Protein AF-A0AAJ1D183-F1 (afdb_monomer_lite)

Structure (mmCIF, N/CA/C/O backbone):
data_AF-A0AAJ1D183-F1
#
_entry.id   AF-A0AAJ1D183-F1
#
loop_
_atom_site.group_PDB
_atom_site.id
_atom_site.type_symbol
_atom_site.label_atom_id
_atom_site.label_alt_id
_atom_site.label_comp_id
_atom_site.label_asym_id
_atom_site.label_entity_id
_atom_site.label_seq_id
_atom_site.pdbx_PDB_ins_code
_atom_site.Cartn_x
_atom_site.Cartn_y
_atom_site.Cartn_z
_atom_site.occupancy
_atom_site.B_iso_or_equiv
_atom_site.auth_seq_id
_atom_site.auth_comp_id
_atom_site.auth_asym_id
_atom_site.auth_atom_id
_atom_site.pdbx_PDB_model_num
ATOM 1 N N . MET A 1 1 ? 26.151 -7.849 -44.547 1.00 59.91 1 MET A N 1
ATOM 2 C CA . MET A 1 1 ? 25.612 -6.480 -44.366 1.00 59.91 1 MET A CA 1
ATOM 3 C C . MET A 1 1 ? 24.118 -6.470 -44.034 1.00 59.91 1 MET A C 1
ATOM 5 O O . MET A 1 1 ? 23.776 -5.959 -42.981 1.00 59.91 1 MET A O 1
ATOM 9 N N . SER A 1 2 ? 23.228 -7.073 -44.837 1.00 74.31 2 SER A N 1
ATOM 10 C CA . SER A 1 2 ? 21.772 -7.046 -44.554 1.00 74.31 2 SER A CA 1
ATOM 11 C C . SER A 1 2 ? 21.340 -7.811 -43.291 1.00 74.31 2 SER A C 1
ATOM 13 O O . SER A 1 2 ? 20.373 -7.424 -42.645 1.00 74.31 2 SER A O 1
ATOM 15 N N . VAL A 1 3 ? 22.046 -8.890 -42.935 1.00 83.25 3 VAL A N 1
ATOM 16 C CA . VAL A 1 3 ? 21.753 -9.705 -41.737 1.00 83.25 3 VAL A CA 1
ATOM 17 C C . VAL A 1 3 ? 22.189 -9.028 -40.439 1.00 83.25 3 VAL A C 1
ATOM 19 O O . VAL A 1 3 ? 21.541 -9.174 -39.413 1.00 83.25 3 VAL A O 1
ATOM 22 N N . GLU A 1 4 ? 23.266 -8.250 -40.504 1.00 83.94 4 GLU A N 1
ATOM 23 C CA . GLU A 1 4 ? 23.868 -7.589 -39.347 1.00 83.94 4 GLU A CA 1
ATOM 24 C C . GLU A 1 4 ? 23.030 -6.392 -38.901 1.00 83.94 4 GLU A C 1
ATOM 26 O O . GLU A 1 4 ? 22.778 -6.211 -37.718 1.00 83.94 4 GLU A O 1
ATOM 31 N N . TRP A 1 5 ? 22.509 -5.626 -39.8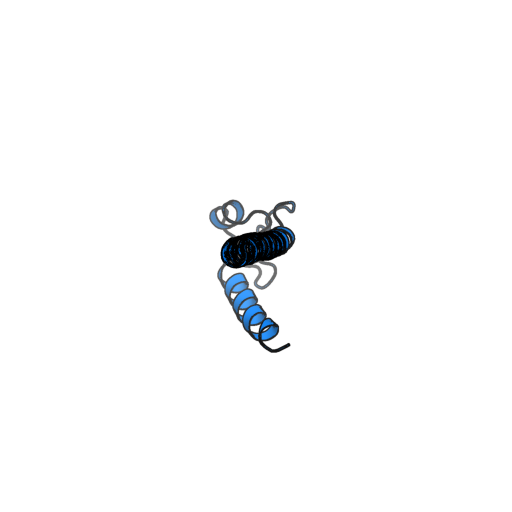65 1.00 85.12 5 TRP A N 1
ATOM 32 C CA . TRP A 1 5 ? 21.587 -4.526 -39.590 1.00 85.12 5 TRP A CA 1
ATOM 33 C C . TRP A 1 5 ? 20.266 -5.017 -38.994 1.00 85.12 5 TRP A C 1
ATOM 35 O O . TRP A 1 5 ? 19.737 -4.407 -38.068 1.00 85.12 5 TRP A O 1
ATOM 45 N N . LYS A 1 6 ? 19.765 -6.158 -39.485 1.00 88.19 6 LYS A N 1
ATOM 46 C CA . LYS A 1 6 ? 18.553 -6.777 -38.952 1.00 88.19 6 LYS A CA 1
ATOM 47 C C . LYS A 1 6 ? 18.757 -7.215 -37.501 1.00 88.19 6 LYS A C 1
ATOM 49 O O . LYS A 1 6 ? 18.001 -6.774 -36.642 1.00 88.19 6 LYS A O 1
ATOM 54 N N . LYS A 1 7 ? 19.859 -7.917 -37.230 1.00 91.00 7 LYS A N 1
ATOM 55 C CA . LYS A 1 7 ? 20.250 -8.321 -35.878 1.00 91.00 7 LYS A CA 1
ATOM 56 C C . LYS A 1 7 ? 20.391 -7.129 -34.929 1.00 91.00 7 LYS A C 1
ATOM 58 O O . LYS A 1 7 ? 19.797 -7.132 -33.864 1.00 91.00 7 LYS A O 1
ATOM 63 N N . MET A 1 8 ? 21.089 -6.072 -35.349 1.00 88.81 8 MET A N 1
ATOM 64 C CA . MET A 1 8 ? 21.216 -4.849 -34.549 1.00 88.81 8 MET A CA 1
ATOM 65 C C . MET A 1 8 ? 19.868 -4.179 -34.252 1.00 88.81 8 MET A C 1
ATOM 67 O O . MET A 1 8 ? 19.683 -3.632 -33.169 1.00 88.81 8 MET A O 1
ATOM 71 N N . SER A 1 9 ? 18.929 -4.201 -35.202 1.00 90.88 9 SER A N 1
ATOM 72 C CA . SER A 1 9 ? 17.584 -3.658 -34.982 1.00 90.88 9 SER A CA 1
ATOM 73 C C . SER A 1 9 ? 16.744 -4.519 -34.034 1.00 90.88 9 SER A C 1
ATOM 75 O O . SER A 1 9 ? 15.964 -3.978 -33.253 1.00 90.88 9 SER A O 1
ATOM 77 N N . GLU A 1 10 ? 16.919 -5.840 -34.092 1.00 90.88 10 GLU A N 1
ATOM 78 C CA . GLU A 1 10 ? 16.242 -6.810 -33.230 1.00 90.88 10 GLU A CA 1
ATOM 79 C C . GLU A 1 10 ? 16.761 -6.688 -31.791 1.00 90.88 10 GLU A C 1
ATOM 81 O O . GLU A 1 10 ? 15.961 -6.476 -30.881 1.00 90.88 10 GLU A O 1
ATOM 86 N N . ASP A 1 11 ? 18.085 -6.676 -31.606 1.00 93.56 11 ASP A N 1
ATOM 87 C CA . ASP A 1 11 ? 18.731 -6.497 -30.300 1.00 93.56 11 ASP A CA 1
ATOM 88 C C . ASP A 1 11 ? 18.305 -5.164 -29.647 1.00 93.56 11 ASP A C 1
ATOM 90 O O . ASP A 1 11 ? 17.931 -5.128 -28.474 1.00 93.56 11 ASP A O 1
ATOM 94 N N . LEU A 1 12 ? 18.260 -4.068 -30.421 1.00 94.00 12 LEU A N 1
ATOM 95 C CA . LEU A 1 12 ? 17.790 -2.767 -29.929 1.00 94.00 12 LEU A CA 1
ATOM 96 C C . LEU A 1 12 ? 16.307 -2.793 -29.525 1.00 94.00 12 LEU A C 1
ATOM 98 O O . LEU A 1 12 ? 15.917 -2.175 -28.534 1.00 94.00 12 LEU A O 1
ATOM 102 N N . ASN A 1 13 ? 15.457 -3.479 -30.289 1.00 94.38 13 ASN A N 1
ATOM 103 C CA . ASN A 1 13 ? 14.039 -3.596 -29.963 1.00 94.38 13 ASN A CA 1
ATOM 104 C C . ASN A 1 13 ? 13.822 -4.396 -28.667 1.00 94.38 13 ASN A C 1
ATOM 106 O O . ASN A 1 13 ? 12.992 -4.008 -27.841 1.00 94.38 13 ASN A O 1
ATOM 110 N N . ASP A 1 14 ? 14.597 -5.459 -28.460 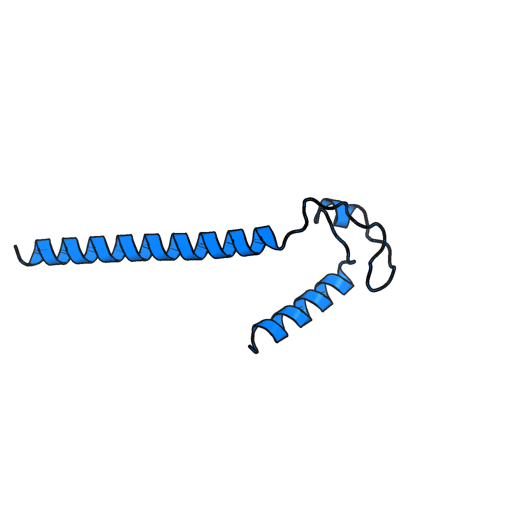1.00 95.44 14 ASP A N 1
ATOM 111 C CA . ASP A 1 14 ? 14.554 -6.265 -27.241 1.00 95.44 14 ASP A CA 1
ATOM 112 C C . ASP A 1 14 ? 15.031 -5.470 -26.017 1.00 95.44 14 ASP A C 1
ATOM 114 O O . ASP A 1 14 ? 14.378 -5.498 -24.970 1.00 95.44 14 ASP A O 1
ATOM 118 N N . GLU A 1 15 ? 16.111 -4.694 -26.148 1.00 95.94 15 GLU A N 1
ATOM 119 C CA . GLU A 1 15 ? 16.585 -3.789 -25.093 1.00 95.94 15 GLU A CA 1
ATOM 120 C C . GLU A 1 15 ? 15.529 -2.736 -24.721 1.00 95.94 15 GLU A C 1
ATOM 122 O O . GLU A 1 15 ? 15.249 -2.513 -23.538 1.00 95.94 15 GLU A O 1
ATOM 127 N N . LEU A 1 16 ? 14.890 -2.109 -25.714 1.00 96.94 16 LEU A N 1
ATOM 128 C CA . LEU A 1 16 ? 13.831 -1.122 -25.482 1.00 96.94 16 LEU A CA 1
ATOM 129 C C . LEU A 1 16 ? 12.592 -1.748 -24.829 1.00 96.94 16 LEU A C 1
ATOM 131 O O . LEU A 1 16 ? 12.002 -1.145 -23.925 1.00 96.94 16 LEU A O 1
ATOM 135 N N . ALA A 1 17 ? 12.209 -2.959 -25.240 1.00 96.38 17 ALA A N 1
ATOM 136 C CA . ALA A 1 17 ? 11.123 -3.703 -24.614 1.00 96.38 17 ALA A CA 1
ATOM 137 C C . ALA A 1 17 ? 11.438 -3.998 -23.138 1.00 96.38 17 ALA A C 1
ATOM 139 O O . ALA A 1 17 ? 10.616 -3.724 -22.257 1.00 96.38 17 ALA A O 1
ATOM 140 N N . GLN A 1 18 ? 12.650 -4.473 -22.840 1.00 95.81 18 GLN A N 1
ATOM 141 C CA . GLN A 1 18 ? 13.104 -4.709 -21.469 1.00 95.81 18 GLN A CA 1
ATOM 142 C C . GLN A 1 18 ? 13.087 -3.418 -20.638 1.00 95.81 18 GLN A C 1
ATOM 144 O O . GLN A 1 18 ? 12.502 -3.397 -19.552 1.00 95.81 18 GLN A O 1
ATOM 149 N N . ALA A 1 19 ? 13.630 -2.315 -21.158 1.00 97.12 19 ALA A N 1
ATOM 150 C CA . ALA A 1 19 ? 13.626 -1.027 -20.467 1.00 97.12 19 ALA A CA 1
ATOM 151 C C . ALA A 1 19 ? 12.198 -0.535 -20.166 1.00 97.12 19 ALA A C 1
ATOM 153 O O . ALA A 1 19 ? 11.910 -0.096 -19.049 1.00 97.12 19 ALA A O 1
ATOM 154 N N . SER A 1 20 ? 11.281 -0.664 -21.128 1.00 97.56 20 SER A N 1
ATOM 155 C CA . SER A 1 20 ? 9.873 -0.298 -20.951 1.00 97.56 20 SER A CA 1
ATOM 156 C C . SER A 1 20 ? 9.198 -1.120 -19.847 1.00 97.56 20 SER A C 1
ATOM 158 O O . SER A 1 20 ? 8.564 -0.562 -18.946 1.00 97.56 20 SER A O 1
ATOM 160 N N . THR A 1 21 ? 9.383 -2.444 -19.845 1.00 97.56 21 THR A N 1
ATOM 161 C CA . THR A 1 21 ? 8.807 -3.311 -18.801 1.00 97.56 21 THR A CA 1
ATOM 162 C C . THR A 1 21 ? 9.368 -2.998 -17.415 1.00 97.56 21 THR A C 1
ATOM 164 O O . THR A 1 21 ? 8.604 -2.936 -16.445 1.00 97.56 21 THR A O 1
ATOM 167 N N . ALA A 1 22 ? 10.671 -2.719 -17.310 1.00 97.88 22 ALA A N 1
ATOM 168 C CA . ALA A 1 22 ? 11.298 -2.309 -16.060 1.00 97.88 22 ALA A CA 1
ATOM 169 C C . ALA A 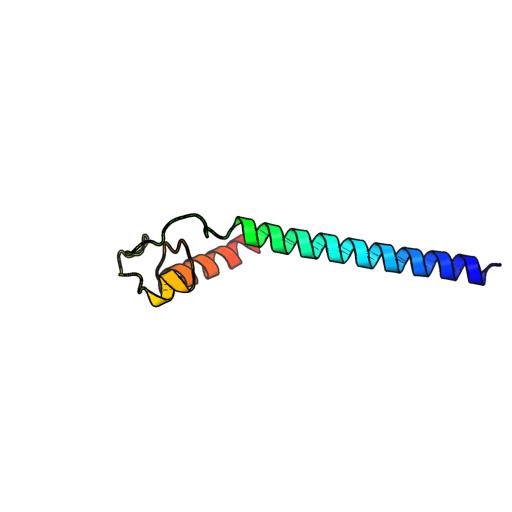1 22 ? 10.681 -1.004 -15.535 1.00 97.88 22 ALA A C 1
ATOM 171 O O . ALA A 1 22 ? 10.309 -0.924 -14.363 1.00 97.88 22 ALA A O 1
ATOM 172 N N . GLN A 1 23 ? 10.484 -0.009 -16.406 1.00 98.06 23 GLN A N 1
ATOM 173 C CA . GLN A 1 23 ? 9.837 1.254 -16.044 1.00 98.06 23 GLN A CA 1
ATOM 174 C C . GLN A 1 23 ? 8.393 1.056 -15.571 1.00 98.06 23 GLN A C 1
ATOM 176 O O . GLN A 1 23 ? 8.004 1.613 -14.542 1.00 98.06 23 GLN A O 1
ATOM 181 N N . LEU A 1 24 ? 7.594 0.262 -16.288 1.00 97.62 24 LEU A N 1
ATOM 182 C CA . LEU A 1 24 ? 6.209 -0.030 -15.905 1.00 97.62 24 LEU A CA 1
ATOM 183 C C . LEU A 1 24 ? 6.137 -0.739 -14.548 1.00 97.62 24 LEU A C 1
ATOM 185 O O . LEU A 1 24 ? 5.318 -0.378 -13.701 1.00 97.62 24 LEU A O 1
ATOM 189 N N . THR A 1 25 ? 7.038 -1.692 -14.319 1.00 97.75 25 THR A N 1
ATOM 190 C CA . THR A 1 25 ? 7.128 -2.432 -13.057 1.00 97.75 25 THR A CA 1
ATOM 191 C C . THR A 1 25 ? 7.482 -1.505 -11.900 1.00 97.75 25 THR A C 1
ATOM 193 O O . THR A 1 25 ? 6.785 -1.503 -10.885 1.00 97.75 25 THR A O 1
ATOM 196 N N . GLN A 1 26 ? 8.513 -0.665 -12.056 1.00 98.12 26 GLN A N 1
ATOM 197 C CA . GLN A 1 26 ? 8.909 0.291 -11.018 1.00 98.12 26 GLN A CA 1
ATOM 198 C C . GLN A 1 26 ? 7.787 1.279 -10.698 1.00 98.12 26 GLN A C 1
ATOM 200 O O . GLN A 1 26 ? 7.438 1.449 -9.533 1.00 98.12 26 GLN A O 1
ATOM 205 N N . ARG A 1 27 ? 7.129 1.842 -11.720 1.00 97.56 27 ARG A N 1
ATOM 206 C CA . ARG A 1 27 ? 5.980 2.739 -11.520 1.00 97.56 27 ARG A CA 1
ATOM 207 C C . ARG A 1 27 ? 4.855 2.072 -10.730 1.00 97.56 27 ARG A C 1
ATOM 209 O O . ARG A 1 27 ? 4.279 2.702 -9.846 1.00 97.56 27 ARG A O 1
ATOM 216 N N . GLY A 1 28 ? 4.545 0.809 -11.028 1.00 95.81 28 GLY A N 1
ATOM 217 C CA . GLY A 1 28 ? 3.548 0.040 -10.283 1.00 95.81 28 GLY A CA 1
ATOM 218 C C . GLY A 1 28 ? 3.937 -0.156 -8.816 1.00 95.81 28 GLY A C 1
ATOM 219 O O . GLY A 1 28 ? 3.116 0.069 -7.925 1.00 95.81 28 GLY A O 1
ATOM 220 N N . ILE A 1 29 ? 5.198 -0.514 -8.558 1.00 96.19 29 ILE A N 1
ATOM 221 C CA . ILE A 1 29 ? 5.736 -0.678 -7.201 1.00 96.19 29 ILE A CA 1
ATOM 222 C C . ILE A 1 29 ? 5.652 0.640 -6.423 1.00 96.19 29 ILE A C 1
ATOM 224 O O . ILE A 1 29 ? 5.142 0.658 -5.302 1.00 96.19 29 ILE A O 1
ATOM 228 N N . ASP A 1 30 ? 6.100 1.747 -7.010 1.00 95.56 30 ASP A N 1
ATOM 229 C CA . ASP A 1 30 ? 6.120 3.047 -6.338 1.00 95.56 30 ASP A CA 1
ATOM 230 C C . ASP A 1 30 ? 4.706 3.573 -6.066 1.00 95.56 30 ASP A C 1
ATOM 232 O O . ASP A 1 30 ? 4.429 4.077 -4.976 1.00 95.56 30 ASP A O 1
ATOM 236 N N . ALA A 1 31 ? 3.767 3.359 -6.992 1.00 93.38 31 ALA A N 1
ATOM 237 C CA . ALA A 1 31 ? 2.359 3.677 -6.774 1.00 93.38 31 ALA A CA 1
ATOM 238 C C . ALA A 1 31 ? 1.754 2.890 -5.597 1.00 93.38 31 ALA A C 1
ATOM 240 O O . ALA A 1 31 ? 0.933 3.431 -4.852 1.00 93.38 31 ALA A O 1
ATOM 241 N N . ILE A 1 32 ? 2.149 1.625 -5.405 1.00 91.38 32 ILE A N 1
ATOM 242 C CA . ILE A 1 32 ? 1.727 0.826 -4.246 1.00 91.38 32 ILE A CA 1
ATOM 243 C C . ILE A 1 32 ? 2.383 1.358 -2.968 1.00 91.38 32 ILE A C 1
ATOM 245 O O . ILE A 1 32 ? 1.679 1.559 -1.980 1.00 91.38 32 ILE A O 1
ATOM 249 N N . ARG A 1 33 ? 3.691 1.647 -2.985 1.00 91.12 33 ARG A N 1
ATOM 250 C CA . ARG A 1 33 ? 4.422 2.195 -1.827 1.00 91.12 33 ARG A CA 1
ATOM 251 C C . ARG A 1 33 ? 3.801 3.492 -1.314 1.00 91.12 33 ARG A C 1
ATOM 253 O O . ARG A 1 33 ? 3.599 3.618 -0.113 1.00 91.12 33 ARG A O 1
ATOM 260 N N . LEU A 1 34 ? 3.421 4.406 -2.208 1.00 89.56 34 LEU A N 1
ATOM 261 C CA . LEU A 1 34 ? 2.768 5.674 -1.850 1.00 89.56 34 LEU A CA 1
ATOM 262 C C . LEU A 1 34 ? 1.401 5.497 -1.169 1.00 89.56 34 LEU A C 1
ATOM 264 O O . LEU A 1 34 ? 0.957 6.380 -0.440 1.00 89.56 34 LEU A O 1
ATOM 268 N N . ARG A 1 35 ? 0.707 4.376 -1.408 1.00 86.62 35 ARG A N 1
ATOM 269 C CA . ARG A 1 35 ? -0.585 4.075 -0.767 1.00 86.62 35 ARG A CA 1
ATOM 270 C C . ARG A 1 35 ? -0.427 3.493 0.637 1.00 86.62 35 ARG A C 1
ATOM 272 O O . ARG A 1 35 ? -1.396 3.498 1.398 1.00 86.62 35 ARG A O 1
ATOM 279 N N . LEU A 1 36 ? 0.751 2.971 0.977 1.00 85.69 36 LEU A N 1
ATOM 280 C CA . LEU A 1 36 ? 1.031 2.428 2.301 1.00 85.69 36 LEU A CA 1
ATOM 281 C C . LEU A 1 36 ? 1.277 3.577 3.289 1.00 85.69 36 LEU A C 1
ATOM 283 O O . LEU A 1 36 ? 2.059 4.485 3.031 1.00 85.69 36 LEU A O 1
ATOM 287 N N . ARG A 1 37 ? 0.615 3.531 4.448 1.00 79.38 37 ARG A N 1
ATOM 288 C CA . ARG A 1 37 ? 0.689 4.563 5.501 1.00 79.38 37 ARG A CA 1
ATOM 289 C C . ARG A 1 37 ? 1.696 4.207 6.594 1.00 79.38 37 ARG A C 1
ATOM 291 O O . ARG A 1 37 ? 1.433 4.392 7.775 1.00 79.38 37 ARG A O 1
ATOM 298 N N . THR A 1 38 ? 2.857 3.685 6.216 1.00 80.56 38 THR A N 1
ATOM 299 C CA . THR A 1 38 ? 3.837 3.146 7.176 1.00 80.56 38 THR A CA 1
ATOM 300 C C . THR A 1 38 ? 4.464 4.198 8.098 1.00 80.56 38 THR A C 1
ATOM 302 O O . THR A 1 38 ? 5.127 3.823 9.057 1.00 80.56 38 THR A O 1
ATOM 305 N N . GLY A 1 39 ? 4.280 5.495 7.820 1.00 83.69 39 GLY A N 1
ATOM 306 C CA . GLY A 1 39 ? 4.755 6.598 8.663 1.00 83.69 39 GLY A CA 1
ATOM 307 C C . GLY A 1 39 ? 3.766 7.075 9.735 1.00 83.69 39 GLY A C 1
ATOM 308 O O . GLY A 1 39 ? 4.132 7.921 10.545 1.00 83.69 39 GLY A O 1
ATOM 309 N N . GLU A 1 40 ? 2.527 6.573 9.749 1.00 87.31 40 GLU A N 1
ATOM 310 C CA . GLU A 1 40 ? 1.511 6.953 10.741 1.00 87.31 40 GLU A CA 1
ATOM 311 C C . GLU A 1 40 ? 1.412 5.892 11.855 1.00 87.31 40 GLU A C 1
ATOM 313 O O . GLU A 1 40 ? 1.594 4.700 11.586 1.00 87.31 40 GLU A O 1
ATOM 318 N N . PRO A 1 41 ? 1.105 6.274 13.111 1.00 91.44 41 PRO A N 1
ATOM 319 C CA . PRO A 1 41 ? 0.869 5.301 14.171 1.00 91.44 41 PRO A CA 1
ATOM 320 C C . PRO A 1 41 ? -0.383 4.466 13.875 1.00 91.44 41 PRO A C 1
ATOM 322 O O . PRO A 1 41 ? -1.391 4.966 13.368 1.00 91.44 41 PRO A O 1
ATOM 325 N N . SER A 1 42 ? -0.325 3.182 14.223 1.00 94.25 42 SER A N 1
ATOM 326 C CA . SER A 1 42 ? -1.479 2.285 14.151 1.00 94.25 42 SER A CA 1
ATOM 327 C C . SER A 1 42 ? -2.570 2.719 15.134 1.00 94.25 42 SER A C 1
ATOM 329 O O . SER A 1 42 ? -2.280 3.193 16.230 1.00 94.25 42 SER A O 1
ATOM 331 N N . LYS A 1 43 ? -3.836 2.552 14.745 1.00 94.31 43 LYS A N 1
ATOM 332 C CA . LYS A 1 43 ? -4.992 2.779 15.618 1.00 94.31 43 LYS A CA 1
ATOM 333 C C . LYS A 1 43 ? -5.278 1.541 16.463 1.00 94.31 43 LYS A C 1
ATOM 335 O O . LYS A 1 43 ? -5.194 0.418 15.964 1.00 94.31 43 LYS A O 1
ATOM 340 N N . ASP A 1 44 ? -5.718 1.773 17.695 1.00 95.69 44 ASP A N 1
ATOM 341 C CA . ASP A 1 44 ? -6.180 0.710 18.594 1.00 95.69 44 ASP A CA 1
ATOM 342 C C . ASP A 1 44 ? -7.629 0.301 18.326 1.00 95.69 44 ASP A C 1
ATOM 344 O O . ASP A 1 44 ? -7.985 -0.851 18.539 1.00 95.69 44 ASP A O 1
ATOM 348 N N . ALA A 1 45 ? -8.445 1.206 17.779 1.00 96.94 45 ALA A N 1
ATOM 349 C CA . ALA A 1 45 ? -9.835 0.948 17.419 1.00 96.94 45 ALA A CA 1
ATOM 350 C C . ALA A 1 45 ? -10.088 1.205 15.928 1.00 96.94 45 ALA A C 1
ATOM 352 O O . ALA A 1 45 ? -9.567 2.149 15.330 1.00 96.94 45 ALA A O 1
ATOM 353 N N . CYS A 1 46 ? -10.918 0.358 15.324 1.00 97.44 46 CYS A N 1
ATOM 354 C CA . CYS A 1 46 ? -11.319 0.455 13.928 1.00 97.44 46 CYS A CA 1
ATOM 355 C C . CYS A 1 46 ? -12.180 1.693 13.683 1.00 97.44 46 CYS A C 1
ATOM 357 O O . CYS A 1 46 ? -13.255 1.830 14.260 1.00 97.44 46 CYS A O 1
ATOM 359 N N . GLU A 1 47 ? -11.794 2.534 12.728 1.00 95.94 47 GLU A N 1
ATOM 360 C CA . GLU A 1 47 ? -12.531 3.771 12.429 1.00 95.94 47 GLU A CA 1
ATOM 361 C C . GLU A 1 47 ? -13.923 3.540 11.819 1.00 95.94 47 GLU A C 1
ATOM 363 O O . GLU A 1 47 ? -14.761 4.434 11.825 1.00 95.94 47 GLU A O 1
ATOM 368 N N . CYS A 1 48 ? -14.194 2.343 11.289 1.00 96.75 48 CYS A N 1
ATOM 369 C CA . CYS A 1 48 ? -15.477 2.020 10.659 1.00 96.75 48 CYS A CA 1
ATOM 370 C C . CYS A 1 48 ? -16.490 1.388 11.622 1.00 96.75 48 CYS A C 1
ATOM 372 O O . CYS A 1 48 ? -17.689 1.594 11.461 1.00 96.75 48 CYS A O 1
ATOM 374 N N . CYS A 1 49 ? -16.037 0.556 12.562 1.00 97.06 49 CYS A N 1
ATOM 375 C CA . CYS A 1 49 ? -16.929 -0.225 13.426 1.00 97.06 49 CYS A CA 1
ATOM 376 C C . CYS A 1 49 ? -16.584 -0.153 14.915 1.00 97.06 49 CYS A C 1
ATOM 378 O O . CYS A 1 49 ? -17.197 -0.875 15.693 1.00 97.06 49 CYS A O 1
ATOM 380 N N . ALA A 1 50 ? -15.596 0.661 15.295 1.00 96.81 50 ALA A N 1
ATOM 381 C CA . ALA A 1 50 ? -15.088 0.825 16.657 1.00 96.81 50 ALA A CA 1
ATOM 382 C C . ALA A 1 50 ? -14.558 -0.453 17.340 1.00 96.81 50 ALA A C 1
ATOM 384 O O . ALA A 1 50 ? -14.198 -0.404 18.507 1.00 96.81 50 ALA A O 1
ATOM 385 N N . ALA A 1 51 ? -14.468 -1.584 16.632 1.00 96.44 51 ALA A N 1
ATOM 386 C CA . ALA A 1 51 ? -13.881 -2.809 17.169 1.00 96.44 51 ALA A CA 1
ATOM 387 C C . ALA A 1 51 ? -12.368 -2.663 17.384 1.00 96.44 51 ALA A C 1
ATOM 389 O O . ALA A 1 51 ? -11.691 -2.036 16.563 1.00 96.44 51 ALA A O 1
ATOM 390 N N . ASP A 1 52 ? -11.841 -3.316 18.417 1.00 96.75 52 ASP A N 1
ATOM 391 C CA . ASP A 1 52 ? -10.410 -3.312 18.717 1.00 96.75 52 ASP A CA 1
ATOM 392 C C . ASP A 1 52 ? -9.581 -3.914 17.573 1.00 96.75 52 ASP A C 1
ATOM 394 O O . ASP A 1 52 ? -9.936 -4.924 16.950 1.00 96.75 52 ASP A O 1
ATOM 398 N N . ILE A 1 53 ? -8.442 -3.286 17.292 1.00 96.75 53 ILE A N 1
ATOM 399 C CA . ILE A 1 53 ? -7.456 -3.745 16.321 1.00 96.75 53 ILE A CA 1
ATOM 400 C C . ILE A 1 53 ? -6.346 -4.470 17.088 1.00 96.75 53 ILE A C 1
ATOM 402 O O . ILE A 1 53 ? -5.553 -3.826 17.778 1.00 96.75 53 ILE A O 1
ATOM 406 N N . PRO A 1 54 ? -6.229 -5.803 16.946 1.00 95.62 54 PRO A N 1
ATOM 407 C CA . PRO A 1 54 ? -5.283 -6.573 17.736 1.00 95.62 54 PRO A CA 1
ATOM 408 C C . PRO A 1 54 ? -3.832 -6.191 17.400 1.00 95.62 54 PRO A C 1
ATOM 410 O O . PRO A 1 54 ? -3.514 -5.918 16.236 1.00 95.62 54 PRO A O 1
ATOM 413 N N . PRO A 1 55 ? -2.901 -6.278 18.365 1.00 95.00 55 PRO A N 1
ATOM 414 C CA . PRO A 1 55 ? -1.512 -5.857 18.175 1.00 95.00 55 PRO A CA 1
ATOM 415 C C . PRO A 1 55 ? -0.789 -6.667 17.087 1.00 95.00 55 PRO A C 1
ATOM 417 O O . PRO A 1 55 ? 0.102 -6.153 16.415 1.00 95.00 55 PRO A O 1
ATOM 420 N N . ALA A 1 56 ? -1.198 -7.919 16.844 1.00 95.88 56 ALA A N 1
ATOM 421 C CA . ALA A 1 56 ? -0.703 -8.709 15.716 1.00 95.88 56 ALA A CA 1
ATOM 422 C C . ALA A 1 56 ? -0.974 -8.025 14.362 1.00 95.88 56 ALA A C 1
ATOM 424 O O . ALA A 1 56 ? -0.111 -8.026 13.487 1.00 95.88 56 ALA A O 1
ATOM 425 N N . ARG A 1 57 ? -2.141 -7.384 14.209 1.00 95.06 57 ARG A N 1
ATOM 426 C CA . ARG A 1 57 ? -2.501 -6.625 13.007 1.00 95.06 57 ARG A CA 1
ATOM 427 C C . ARG A 1 57 ? -1.717 -5.321 12.914 1.00 95.06 57 ARG A C 1
ATOM 429 O O . ARG A 1 57 ? -1.247 -4.999 11.830 1.00 95.06 57 ARG A O 1
ATOM 436 N N . GLN A 1 58 ? -1.546 -4.616 14.032 1.00 94.25 58 GLN A N 1
ATOM 437 C CA . GLN A 1 58 ? -0.768 -3.375 14.082 1.00 94.25 58 GLN A CA 1
ATOM 438 C C . GLN A 1 58 ? 0.706 -3.592 13.703 1.00 94.25 58 GLN A C 1
ATOM 440 O O . GLN A 1 58 ? 1.289 -2.748 13.030 1.00 94.25 58 GLN A O 1
ATOM 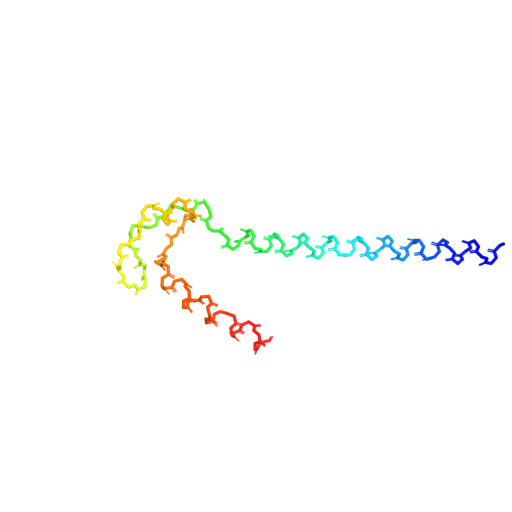445 N N . ARG A 1 59 ? 1.294 -4.736 14.089 1.00 93.38 59 ARG A N 1
ATOM 446 C CA . ARG A 1 59 ? 2.653 -5.129 13.679 1.00 93.38 59 ARG A CA 1
ATOM 447 C C . ARG A 1 59 ? 2.737 -5.543 12.211 1.00 93.38 59 ARG A C 1
ATOM 449 O O . ARG A 1 59 ? 3.707 -5.206 11.547 1.00 93.38 59 ARG A O 1
ATOM 456 N N . ALA A 1 60 ? 1.743 -6.282 11.716 1.00 93.31 60 ALA A N 1
ATOM 457 C CA . ALA A 1 60 ? 1.715 -6.734 10.325 1.00 93.31 60 ALA A CA 1
ATOM 458 C C . ALA A 1 60 ? 1.488 -5.581 9.334 1.00 93.31 60 ALA A C 1
ATOM 460 O O . ALA A 1 60 ? 2.007 -5.612 8.222 1.00 93.31 60 ALA A O 1
ATOM 461 N N . VAL A 1 61 ? 0.706 -4.574 9.732 1.00 92.25 61 VAL A N 1
ATOM 462 C CA . VAL A 1 61 ? 0.393 -3.394 8.921 1.00 92.25 61 VAL A CA 1
ATOM 463 C C . VAL A 1 61 ? 0.623 -2.135 9.763 1.00 92.25 61 VAL A C 1
ATOM 465 O O . VAL A 1 61 ? -0.301 -1.677 10.442 1.00 92.25 61 VAL A O 1
ATOM 468 N N . PRO A 1 62 ? 1.840 -1.566 9.732 1.00 91.38 62 PRO A N 1
ATOM 469 C CA . PRO A 1 62 ? 2.121 -0.286 10.372 1.00 91.38 62 PRO A CA 1
ATOM 470 C C . PRO A 1 62 ? 1.207 0.818 9.817 1.00 91.38 62 PRO A C 1
ATOM 472 O O . PRO A 1 62 ? 1.060 0.946 8.599 1.00 91.38 62 PRO A O 1
ATOM 475 N N . GLY A 1 63 ? 0.566 1.582 10.706 1.00 92.94 63 GLY A N 1
ATOM 476 C CA . GLY A 1 63 ? -0.401 2.622 10.337 1.00 92.94 63 GLY A CA 1
ATOM 477 C C . GLY A 1 63 ? -1.807 2.095 10.030 1.00 92.94 63 GLY A C 1
ATOM 478 O O . GLY A 1 63 ? -2.579 2.741 9.317 1.00 92.94 63 GLY A O 1
ATOM 479 N N . VAL A 1 64 ? -2.165 0.906 10.530 1.00 94.75 64 VAL A N 1
ATOM 480 C CA . VAL A 1 64 ? -3.507 0.333 10.334 1.00 94.75 64 VAL A CA 1
ATOM 481 C C . VAL A 1 64 ? -4.596 1.195 10.986 1.00 94.75 64 VAL A C 1
ATOM 483 O O . VAL A 1 64 ? -4.460 1.635 12.123 1.00 94.75 64 VAL A O 1
ATOM 486 N N . ARG A 1 65 ? -5.710 1.404 10.270 1.00 95.00 65 ARG A N 1
ATOM 487 C CA . ARG A 1 65 ? -6.886 2.175 10.738 1.00 95.00 65 ARG A CA 1
ATOM 488 C C . ARG A 1 65 ? -8.186 1.365 10.778 1.00 95.00 65 ARG A C 1
ATOM 490 O O . ARG A 1 65 ? -9.160 1.766 11.411 1.00 95.00 65 ARG A O 1
ATOM 497 N N . PHE A 1 66 ? -8.206 0.208 10.117 1.00 95.69 66 PHE A N 1
ATOM 498 C CA . PHE A 1 66 ? -9.370 -0.668 10.030 1.00 95.69 66 PHE A CA 1
ATOM 499 C C . PHE A 1 66 ? -9.044 -2.073 10.528 1.00 95.69 66 PHE A C 1
ATOM 501 O O . PHE A 1 66 ? -7.961 -2.605 10.278 1.00 95.69 66 PHE A O 1
ATOM 508 N N . CYS A 1 67 ? -10.018 -2.715 11.174 1.00 96.19 67 CYS A N 1
ATOM 509 C CA . CYS A 1 67 ? -9.940 -4.143 11.453 1.00 96.19 67 CYS A CA 1
ATOM 510 C C . CYS A 1 67 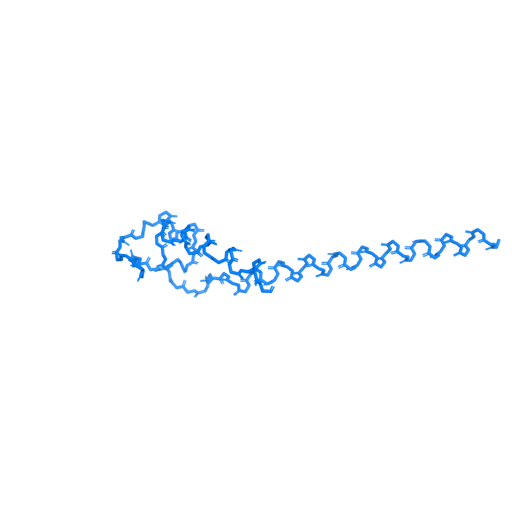? -9.951 -4.956 10.144 1.00 96.19 67 CYS A C 1
ATOM 512 O O . CYS A 1 67 ? -10.411 -4.477 9.103 1.00 96.19 67 CYS A O 1
ATOM 514 N N . THR A 1 68 ? -9.489 -6.210 10.199 1.00 95.00 68 THR A N 1
ATOM 515 C CA . THR A 1 68 ? -9.381 -7.103 9.029 1.00 95.00 68 THR A CA 1
ATOM 516 C C . THR A 1 68 ? -10.672 -7.161 8.207 1.00 95.00 68 THR A C 1
ATOM 518 O O . THR A 1 68 ? -10.633 -6.969 6.995 1.00 95.00 68 THR A O 1
ATOM 521 N N . ARG A 1 69 ? -11.829 -7.316 8.866 1.00 95.94 69 ARG A N 1
ATOM 522 C CA . ARG A 1 69 ? -13.137 -7.401 8.198 1.00 95.94 69 ARG A CA 1
ATOM 523 C C . ARG A 1 69 ? -13.480 -6.126 7.425 1.00 95.94 69 ARG A C 1
ATOM 525 O O . ARG A 1 69 ? -13.906 -6.189 6.276 1.00 95.94 69 ARG A O 1
ATOM 532 N N . CYS A 1 70 ? -13.326 -4.961 8.056 1.00 96.31 70 CYS A N 1
ATOM 533 C CA . CYS A 1 70 ? -13.638 -3.685 7.411 1.00 96.31 70 CYS A CA 1
ATOM 534 C C . CYS A 1 70 ? -12.656 -3.375 6.276 1.00 96.31 70 CYS A C 1
ATOM 536 O O . CYS A 1 70 ? -13.077 -2.858 5.240 1.00 96.31 70 CYS A O 1
ATOM 538 N N . GLN A 1 71 ? -11.385 -3.757 6.434 1.00 94.44 71 GLN A N 1
ATOM 539 C CA . GLN A 1 71 ? -10.381 -3.637 5.382 1.00 94.44 71 GLN A CA 1
ATOM 540 C C . GLN A 1 71 ? -10.756 -4.473 4.150 1.00 94.44 71 GLN A C 1
ATOM 542 O O . GLN A 1 71 ? -10.790 -3.939 3.044 1.00 94.44 71 GLN A O 1
ATOM 547 N N . GLU A 1 72 ? -11.124 -5.744 4.325 1.00 94.50 72 GLU A N 1
ATOM 548 C CA . GLU A 1 72 ? -11.526 -6.614 3.211 1.00 94.50 72 GLU A CA 1
ATOM 549 C C . GLU A 1 72 ? -12.722 -6.059 2.429 1.00 94.50 72 GLU A C 1
ATOM 551 O O . GLU A 1 72 ? -12.746 -6.106 1.197 1.00 94.50 72 GLU A O 1
ATOM 556 N N . VAL A 1 73 ? -13.724 -5.521 3.132 1.00 94.25 73 VAL A N 1
ATOM 557 C CA . VAL A 1 73 ? -14.892 -4.893 2.497 1.00 94.25 73 VAL A CA 1
ATOM 558 C C . VAL A 1 73 ? -14.476 -3.652 1.706 1.00 94.25 73 VAL A C 1
ATOM 560 O O . VAL A 1 73 ? -14.923 -3.477 0.572 1.00 94.25 73 VAL A O 1
ATOM 563 N N . SER A 1 74 ? -13.617 -2.805 2.278 1.00 91.56 74 SER A N 1
ATOM 564 C CA . SER A 1 74 ? -13.105 -1.599 1.618 1.00 91.56 74 SER A CA 1
ATOM 565 C C . SER A 1 74 ? -12.322 -1.931 0.340 1.00 91.56 74 SER A C 1
ATOM 567 O O . SER A 1 74 ? -12.539 -1.329 -0.715 1.00 91.56 74 SER A O 1
ATOM 569 N N . GLU A 1 75 ? -11.472 -2.957 0.391 1.00 91.19 75 GLU A N 1
ATOM 570 C CA . GLU A 1 75 ? -10.691 -3.421 -0.757 1.00 91.19 75 GLU A CA 1
ATOM 571 C C . GLU A 1 75 ? -11.568 -4.044 -1.843 1.00 91.19 75 GLU A C 1
ATOM 573 O O . GLU A 1 75 ? -11.393 -3.736 -3.023 1.00 91.19 75 GLU A O 1
ATOM 578 N N . LYS A 1 76 ? -12.552 -4.874 -1.465 1.00 91.12 76 LYS A N 1
ATOM 579 C CA . LYS A 1 76 ? -13.537 -5.427 -2.408 1.00 91.12 76 LYS A CA 1
ATOM 580 C C . LYS A 1 76 ? -14.272 -4.305 -3.143 1.00 91.12 76 LYS A C 1
ATOM 582 O O . LYS A 1 76 ? -14.324 -4.327 -4.368 1.00 91.12 76 LYS A O 1
ATOM 587 N N . LYS A 1 77 ? -14.766 -3.292 -2.421 1.00 88.25 77 LYS A N 1
ATOM 588 C CA . LYS A 1 77 ? -15.432 -2.122 -3.025 1.00 88.25 77 LYS A CA 1
ATOM 589 C C . LYS A 1 77 ? -14.505 -1.367 -3.980 1.00 88.25 77 LYS A C 1
ATOM 591 O O . LYS A 1 77 ? -14.902 -1.053 -5.099 1.00 88.25 77 LYS A O 1
ATOM 596 N N . SER A 1 78 ? -13.262 -1.128 -3.567 1.00 85.12 78 SER A N 1
ATOM 597 C CA . SER A 1 78 ? -12.274 -0.396 -4.371 1.00 85.12 78 SER A CA 1
ATOM 598 C C . SER A 1 78 ? -11.914 -1.118 -5.674 1.00 85.12 78 SER A C 1
ATOM 600 O O . SER A 1 78 ? -11.765 -0.462 -6.703 1.00 85.12 78 SER A O 1
ATOM 602 N N . ARG A 1 79 ? -11.833 -2.458 -5.667 1.00 83.12 79 ARG A N 1
ATOM 603 C CA . ARG A 1 79 ? -11.580 -3.252 -6.884 1.00 83.12 79 ARG A CA 1
ATOM 604 C C . ARG A 1 79 ? -12.677 -3.087 -7.936 1.00 83.12 79 ARG A C 1
ATOM 606 O O . ARG A 1 79 ? -12.360 -2.966 -9.113 1.00 83.12 79 ARG A O 1
ATOM 613 N N . HIS A 1 80 ? -13.944 -3.044 -7.524 1.00 73.06 80 HIS A N 1
ATOM 614 C CA . HIS A 1 80 ? -15.060 -2.879 -8.461 1.00 73.06 80 HIS A CA 1
ATOM 615 C C . HIS A 1 80 ? -15.142 -1.462 -9.041 1.00 73.06 80 HIS A C 1
ATOM 617 O O . HIS A 1 80 ? -15.412 -1.310 -10.227 1.00 73.06 80 HIS A O 1
ATOM 623 N N . ILE A 1 81 ? -14.857 -0.430 -8.239 1.00 63.94 81 ILE A N 1
ATOM 624 C CA . ILE A 1 81 ? -14.859 0.967 -8.708 1.00 63.94 81 ILE A CA 1
ATOM 625 C C . ILE A 1 81 ? -13.702 1.231 -9.687 1.00 63.94 81 ILE A C 1
ATOM 627 O O . ILE A 1 81 ? -13.873 1.975 -10.647 1.00 63.94 81 ILE A O 1
ATOM 631 N N . ALA A 1 82 ? -12.528 0.633 -9.461 1.00 59.59 82 ALA A N 1
ATOM 632 C CA . ALA A 1 82 ? -11.352 0.839 -10.310 1.00 59.59 82 ALA A CA 1
ATOM 633 C C . ALA A 1 82 ? -11.445 0.149 -11.685 1.00 59.59 82 ALA A C 1
ATOM 635 O O . ALA A 1 82 ? -10.782 0.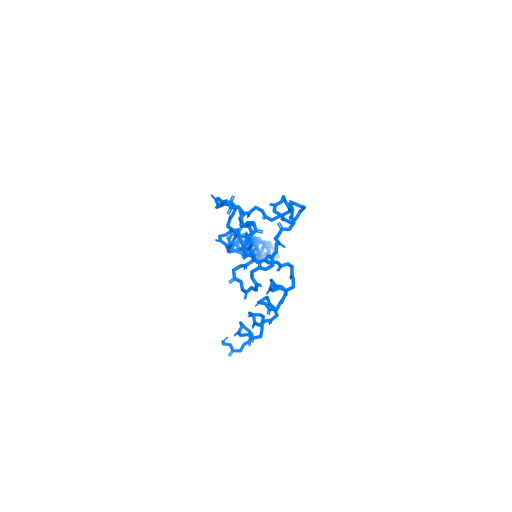590 -12.613 1.00 59.59 82 ALA A O 1
ATOM 636 N N . ALA A 1 83 ? -12.253 -0.908 -11.821 1.00 55.06 83 ALA A N 1
ATOM 637 C CA . ALA A 1 83 ? -12.466 -1.610 -13.091 1.00 55.06 83 ALA A CA 1
ATOM 638 C C . ALA A 1 83 ? -13.576 -0.990 -13.966 1.00 55.06 83 ALA A C 1
ATOM 640 O O . ALA A 1 83 ? -13.734 -1.387 -15.115 1.00 55.06 83 ALA A O 1
ATOM 641 N N . GLY A 1 84 ? -14.366 -0.060 -13.417 1.00 48.81 84 GLY A N 1
ATOM 642 C CA . GLY A 1 84 ? -15.510 0.562 -14.092 1.00 48.81 84 GLY A CA 1
ATOM 643 C C . GLY A 1 84 ? -15.294 2.013 -14.530 1.00 48.81 84 GLY A C 1
ATOM 644 O O . GLY A 1 84 ? -16.282 2.690 -14.807 1.00 48.81 84 GLY A O 1
ATOM 645 N N . ARG A 1 85 ? -14.052 2.513 -14.537 1.00 45.00 85 ARG A N 1
ATOM 646 C CA . ARG A 1 85 ? -13.707 3.879 -14.956 1.00 45.00 85 ARG A CA 1
ATOM 647 C C . ARG A 1 85 ? -12.675 3.864 -16.073 1.00 45.00 85 ARG A C 1
ATOM 649 O O . ARG A 1 85 ? -11.755 3.025 -15.981 1.00 45.00 85 ARG A O 1
#

Organism: Pantoea ananas (NCBI:txid553)

Sequence (85 aa):
MSVEWKKMSEDLNDELAQASTAQLTQRGIDAIRLRLRTGEPSKDACECCAADIPPARQRAVPGVRFCTRCQEVSEKKSRHIAAGR

pLDDT: mean 89.97, std 11.0, range [45.0, 98.12]

InterPro domains:
  IPR000962 Zinc finger, DksA/TraR C4-type [PF01258] (46-76)
  IPR020458 Zinc finger, DksA/TraR C4-type conserved site [PS01102] (46-70)

Secondary structure (DSSP, 8-state):
-HHHHHHHHHHHHHHHHHHHHHHHHHHHHHHHHHH--TTSPPPSB-TTT--B--HHHHHHSTT--S-HHHHHHHHHHHHHHHT--

Foldseek 3Di:
DVVVVVVVVVVVVVVVVVVVVVVVVVVVVVVVVVVAPQVAAADQAAPPPRHGADVVNCVVRPNHRHHPVVVVVVVVVVVVVVVPD

Radius of gyration: 22.16 Å; chains: 1; bounding box: 42×17×63 Å